Protein AF-A0A368QNU1-F1 (afdb_monomer_lite)

Sequence (86 aa):
MTVWASLGSHTANSSVQVLWIVPHPTTVPARHYNGFLLLISWMLWKHRNDTVFSRAPPSHARFWASCWDEVRRAIAEALCTVFCSM

Structure (mmCIF, N/CA/C/O backbone):
data_AF-A0A368QNU1-F1
#
_entry.id   AF-A0A368QNU1-F1
#
loop_
_atom_site.group_PDB
_atom_site.id
_atom_site.type_symbol
_atom_site.label_atom_id
_atom_site.label_alt_id
_atom_site.label_comp_id
_atom_site.label_asym_id
_atom_site.label_entity_id
_atom_site.label_seq_id
_atom_site.pdbx_PDB_ins_code
_atom_site.Cartn_x
_atom_site.Cartn_y
_atom_site.Cartn_z
_atom_site.occupancy
_atom_site.B_iso_or_equiv
_atom_site.auth_seq_id
_atom_site.auth_comp_id
_atom_site.auth_asym_id
_atom_site.auth_atom_id
_atom_site.pdbx_PDB_model_num
ATOM 1 N N . MET A 1 1 ? 6.696 -1.421 14.977 1.00 61.25 1 MET A N 1
ATOM 2 C CA . MET A 1 1 ? 7.443 -1.047 13.751 1.00 61.25 1 MET A CA 1
ATOM 3 C C . MET A 1 1 ? 6.457 -0.387 12.801 1.00 61.25 1 MET A C 1
ATOM 5 O O . MET A 1 1 ? 5.340 -0.867 12.766 1.00 61.25 1 MET A O 1
ATOM 9 N N . THR A 1 2 ? 6.783 0.707 12.110 1.00 82.31 2 THR A N 1
ATOM 10 C CA . THR A 1 2 ? 5.853 1.359 11.160 1.00 82.31 2 THR A CA 1
ATOM 11 C C . THR A 1 2 ? 5.910 0.681 9.788 1.00 82.31 2 THR A C 1
ATOM 13 O O . THR A 1 2 ? 6.885 -0.006 9.485 1.00 82.31 2 THR A O 1
ATOM 16 N N . VAL A 1 3 ? 4.889 0.873 8.943 1.00 85.56 3 VAL A N 1
ATOM 17 C CA . VAL A 1 3 ? 4.899 0.376 7.549 1.00 85.56 3 VAL A CA 1
ATOM 18 C C . VAL A 1 3 ? 6.122 0.899 6.787 1.00 85.56 3 VAL A C 1
ATOM 20 O O . VAL A 1 3 ? 6.798 0.142 6.097 1.00 85.56 3 VAL A O 1
ATOM 23 N N . TRP A 1 4 ? 6.470 2.169 6.985 1.00 81.75 4 TRP A N 1
ATOM 24 C CA . TRP A 1 4 ? 7.650 2.779 6.376 1.00 81.75 4 TRP A CA 1
ATOM 25 C C . TRP A 1 4 ? 8.965 2.154 6.848 1.00 81.75 4 TRP A C 1
ATOM 27 O O . TRP A 1 4 ? 9.832 1.870 6.026 1.00 81.75 4 TRP A O 1
ATOM 37 N N . ALA A 1 5 ? 9.087 1.845 8.142 1.00 82.88 5 ALA A N 1
ATOM 38 C CA . ALA A 1 5 ? 10.266 1.159 8.660 1.00 82.88 5 ALA A CA 1
ATOM 39 C C . ALA A 1 5 ? 10.425 -0.243 8.047 1.00 82.88 5 ALA A C 1
ATOM 41 O O . ALA A 1 5 ? 11.540 -0.640 7.725 1.00 82.88 5 ALA A O 1
ATOM 42 N N . SER A 1 6 ? 9.330 -0.985 7.825 1.00 83.56 6 SER A N 1
ATOM 43 C CA . SER A 1 6 ? 9.400 -2.288 7.135 1.00 83.56 6 SER A CA 1
ATOM 44 C C . SER A 1 6 ? 9.776 -2.193 5.653 1.00 83.56 6 SER A C 1
ATOM 46 O O . SER A 1 6 ? 10.198 -3.187 5.076 1.00 83.56 6 SER A O 1
ATOM 48 N N . LEU A 1 7 ? 9.667 -1.008 5.048 1.00 81.00 7 LEU A N 1
ATOM 49 C CA . LEU A 1 7 ? 10.142 -0.728 3.690 1.00 81.00 7 LEU A CA 1
ATOM 50 C C . LEU A 1 7 ? 11.605 -0.255 3.655 1.00 81.00 7 LEU A C 1
ATOM 52 O O . LEU A 1 7 ? 12.124 0.056 2.587 1.00 81.00 7 LEU A O 1
ATOM 56 N N . GLY A 1 8 ? 12.271 -0.189 4.813 1.00 80.31 8 GLY A N 1
ATOM 57 C CA . GLY A 1 8 ? 13.631 0.335 4.939 1.00 80.31 8 GLY A CA 1
ATOM 58 C C . GLY A 1 8 ? 13.709 1.865 4.944 1.00 80.31 8 GLY A C 1
ATOM 59 O O . GLY A 1 8 ? 14.806 2.420 4.911 1.00 80.31 8 GLY A O 1
ATOM 60 N N . SER A 1 9 ? 12.572 2.565 5.000 1.00 77.44 9 SER A N 1
ATOM 61 C CA . SER A 1 9 ? 12.531 4.027 5.039 1.00 77.44 9 SER A CA 1
ATOM 62 C C . SER A 1 9 ? 12.660 4.543 6.473 1.00 77.44 9 SER A C 1
ATOM 64 O O . SER A 1 9 ? 11.901 4.161 7.367 1.00 77.44 9 SER A O 1
ATOM 66 N N . HIS A 1 10 ? 13.586 5.478 6.683 1.00 74.81 10 HIS A N 1
ATOM 67 C CA . HIS A 1 10 ? 13.709 6.217 7.937 1.00 74.81 10 HIS A CA 1
ATOM 68 C C . HIS A 1 10 ? 12.797 7.443 7.893 1.00 74.81 10 HIS A C 1
ATOM 70 O O . HIS A 1 10 ? 13.112 8.426 7.233 1.00 74.81 10 HIS A O 1
ATOM 76 N N . THR A 1 11 ? 11.664 7.391 8.597 1.00 73.88 11 THR A N 1
ATOM 77 C CA . THR A 1 11 ? 10.682 8.494 8.618 1.00 73.88 11 THR A CA 1
ATOM 78 C C . THR A 1 11 ? 10.818 9.421 9.825 1.00 73.88 11 THR A C 1
ATOM 80 O O . THR A 1 11 ? 9.890 10.167 10.141 1.00 73.88 11 THR A O 1
ATOM 83 N N . ALA A 1 12 ? 11.936 9.351 10.554 1.00 69.56 12 ALA A N 1
ATOM 84 C CA . ALA A 1 12 ? 12.191 10.263 11.664 1.00 69.56 12 ALA A CA 1
ATOM 85 C C . ALA A 1 12 ? 12.244 11.702 11.121 1.00 69.56 12 ALA A C 1
ATOM 87 O O . ALA A 1 12 ? 12.982 11.980 10.179 1.00 69.56 12 ALA A O 1
ATOM 88 N N . ASN A 1 13 ? 11.429 12.597 11.684 1.00 67.62 13 ASN A N 1
ATOM 89 C CA . ASN A 1 13 ? 11.297 14.002 11.268 1.00 67.62 13 ASN A CA 1
ATOM 90 C C . ASN A 1 13 ? 10.826 14.222 9.815 1.00 67.62 13 ASN A C 1
ATOM 92 O O . ASN A 1 13 ? 10.992 15.310 9.268 1.00 67.62 13 ASN A O 1
ATOM 96 N N . SER A 1 14 ? 10.223 13.216 9.176 1.00 72.06 14 SER A N 1
ATOM 97 C CA . SER A 1 14 ? 9.651 13.373 7.836 1.00 72.06 14 SER A CA 1
ATOM 98 C C . SER A 1 14 ? 8.256 14.002 7.900 1.00 72.06 14 SER A C 1
ATOM 100 O O . SER A 1 14 ? 7.406 13.571 8.677 1.00 72.06 14 SER A O 1
ATOM 102 N N . SER A 1 15 ? 8.006 14.999 7.051 1.00 78.00 15 SER A N 1
ATOM 103 C CA . SER A 1 15 ? 6.674 15.579 6.835 1.00 78.00 15 SER A CA 1
ATOM 104 C C . SER A 1 15 ? 6.056 15.025 5.551 1.00 78.00 15 SER A C 1
ATOM 106 O O . SER A 1 15 ? 6.759 14.710 4.592 1.00 78.00 15 SER A O 1
ATOM 108 N N . VAL A 1 16 ? 4.724 14.959 5.494 1.00 79.56 16 VAL A N 1
ATOM 109 C CA . VAL A 1 16 ? 3.991 14.609 4.263 1.00 79.56 16 VAL A CA 1
ATOM 110 C C . VAL A 1 16 ? 4.311 15.600 3.134 1.00 79.56 16 VAL A C 1
ATOM 112 O O . VAL A 1 16 ? 4.354 15.214 1.970 1.00 79.56 16 VAL A O 1
ATOM 115 N N . GLN A 1 17 ? 4.627 16.855 3.475 1.00 80.94 17 GLN A N 1
ATOM 116 C CA . GLN A 1 17 ? 5.057 17.894 2.527 1.00 80.94 17 GLN A CA 1
ATOM 117 C C . GLN A 1 17 ? 6.406 17.614 1.862 1.00 80.94 17 GLN A C 1
ATOM 119 O O . GLN A 1 17 ? 6.802 18.346 0.970 1.00 80.94 17 GLN A O 1
ATOM 124 N N . VAL A 1 18 ? 7.150 16.615 2.327 1.00 79.25 18 VAL A N 1
ATOM 125 C CA . VAL A 1 18 ? 8.464 16.255 1.787 1.00 79.25 18 VAL A CA 1
ATOM 126 C C . VAL A 1 18 ? 8.524 14.763 1.464 1.00 79.25 18 VAL A C 1
ATOM 128 O O . VAL A 1 18 ? 9.591 14.164 1.381 1.00 79.25 18 VAL A O 1
ATOM 131 N N . LEU A 1 19 ? 7.367 14.129 1.263 1.00 78.38 19 LEU A N 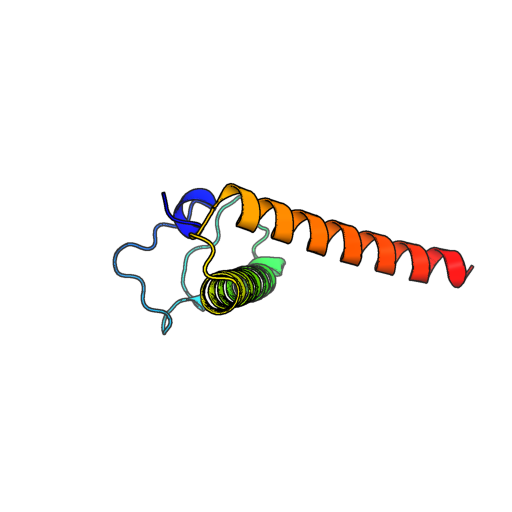1
ATOM 132 C CA . LEU A 1 19 ? 7.292 12.689 1.033 1.00 78.38 19 LEU A CA 1
ATOM 133 C C . LEU A 1 19 ? 8.039 12.266 -0.248 1.00 78.38 19 LEU A C 1
ATOM 135 O O . LEU A 1 19 ? 8.663 11.211 -0.280 1.00 78.38 19 LEU A O 1
ATOM 139 N N . TRP A 1 20 ? 8.031 13.107 -1.285 1.00 78.50 20 TRP A N 1
ATOM 140 C CA . TRP A 1 20 ? 8.706 12.842 -2.564 1.00 78.50 20 TRP A CA 1
ATOM 141 C C . TRP A 1 20 ? 10.236 12.940 -2.506 1.00 78.50 20 TRP A C 1
ATOM 143 O O . TRP A 1 20 ? 10.895 12.490 -3.438 1.00 78.50 20 TRP A O 1
ATOM 153 N N . ILE A 1 21 ? 10.808 13.514 -1.440 1.00 76.31 21 ILE A N 1
ATOM 154 C CA . ILE A 1 21 ? 12.266 13.535 -1.233 1.00 76.31 21 ILE A CA 1
ATOM 155 C C . ILE A 1 21 ? 12.746 12.409 -0.312 1.00 76.31 21 ILE A C 1
ATOM 157 O O . ILE A 1 21 ? 13.940 12.332 -0.027 1.00 76.31 21 ILE A O 1
ATOM 161 N N . VAL A 1 22 ? 11.847 11.535 0.163 1.00 75.25 22 VAL A N 1
ATOM 162 C CA . VAL A 1 22 ? 12.241 10.357 0.945 1.00 75.25 22 VAL A CA 1
ATOM 163 C C . VAL A 1 22 ? 13.135 9.480 0.066 1.00 75.25 22 VAL A C 1
ATOM 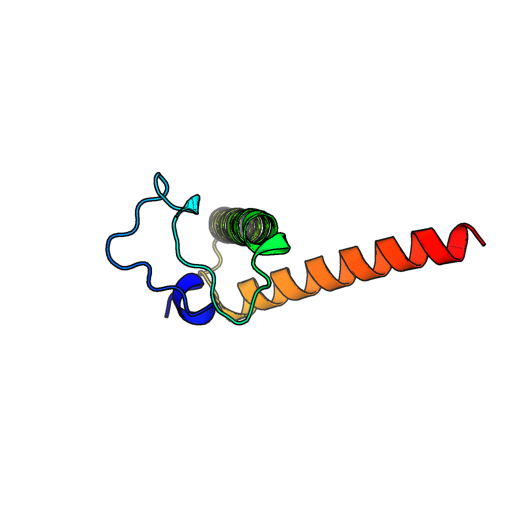165 O O . VAL A 1 22 ? 12.669 9.043 -0.992 1.00 75.25 22 VAL A O 1
ATOM 168 N N . PRO A 1 23 ? 14.386 9.196 0.480 1.00 75.44 23 PRO A N 1
ATOM 169 C CA . PRO A 1 23 ? 15.306 8.390 -0.309 1.00 75.44 23 PRO A CA 1
ATOM 170 C C . PRO A 1 23 ? 14.684 7.044 -0.665 1.00 75.44 23 PRO A C 1
ATOM 172 O O . PRO A 1 23 ? 14.13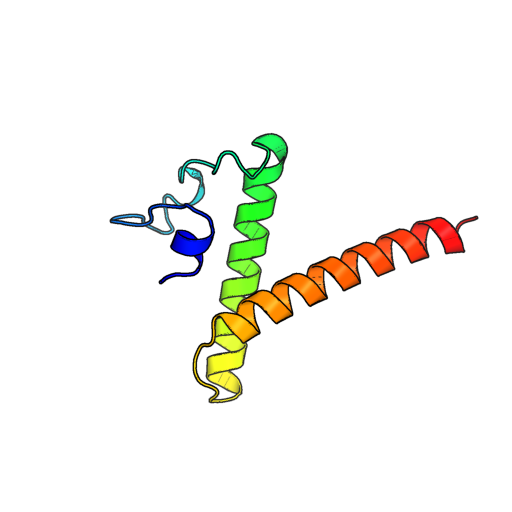0 6.359 0.201 1.00 75.44 23 PRO A O 1
ATOM 175 N N . HIS A 1 24 ? 14.775 6.667 -1.938 1.00 79.25 24 HIS A N 1
ATOM 176 C CA . HIS A 1 24 ? 14.271 5.372 -2.360 1.00 79.25 24 HIS A CA 1
ATOM 177 C C . HIS A 1 24 ? 15.139 4.257 -1.757 1.00 79.25 24 HIS A C 1
ATOM 179 O O . HIS A 1 24 ? 16.370 4.359 -1.757 1.00 79.25 24 HIS A O 1
ATOM 185 N N . PRO A 1 25 ? 14.534 3.175 -1.248 1.00 77.62 25 PRO A N 1
ATOM 186 C CA . PRO A 1 25 ? 15.295 2.005 -0.852 1.00 77.62 25 PRO A CA 1
ATOM 187 C C . PRO A 1 25 ? 15.911 1.351 -2.098 1.00 77.62 25 PRO A C 1
ATOM 189 O O . PRO A 1 25 ? 15.358 1.417 -3.199 1.00 77.62 25 PRO A O 1
ATOM 192 N N . THR A 1 26 ? 17.056 0.686 -1.936 1.00 78.44 26 THR A N 1
ATOM 193 C CA . THR A 1 26 ? 17.748 -0.025 -3.031 1.00 78.44 26 THR A CA 1
ATOM 194 C C . THR A 1 26 ? 16.931 -1.186 -3.605 1.00 78.44 26 THR A C 1
ATOM 196 O O . THR A 1 26 ? 17.205 -1.649 -4.708 1.00 78.44 26 THR A O 1
ATOM 199 N N . THR A 1 27 ? 15.905 -1.634 -2.882 1.00 78.81 27 THR A N 1
ATOM 200 C CA . THR A 1 27 ? 14.982 -2.703 -3.278 1.00 78.81 27 THR A CA 1
ATOM 201 C C . THR A 1 27 ? 13.933 -2.267 -4.303 1.00 78.81 27 THR A C 1
ATOM 203 O O . THR A 1 27 ? 13.300 -3.128 -4.911 1.00 78.81 27 THR A O 1
ATOM 206 N N . VAL A 1 28 ? 13.737 -0.960 -4.518 1.00 76.69 28 VAL A N 1
ATOM 207 C CA . VAL A 1 28 ? 12.764 -0.425 -5.482 1.00 76.69 28 VAL A CA 1
ATOM 208 C C . VAL A 1 28 ? 13.507 0.347 -6.575 1.00 76.69 28 VAL A C 1
ATOM 210 O O . VAL A 1 28 ? 14.221 1.303 -6.262 1.00 76.69 28 VAL A O 1
ATOM 213 N N . PRO A 1 29 ? 13.340 -0.005 -7.865 1.00 85.25 29 PRO A N 1
ATOM 214 C CA . PRO A 1 29 ? 13.970 0.740 -8.949 1.00 85.25 29 PRO A CA 1
ATOM 215 C C . PRO A 1 29 ? 13.535 2.210 -8.948 1.00 85.25 29 PRO A C 1
ATOM 217 O O . PRO A 1 29 ? 12.338 2.503 -8.917 1.00 85.25 29 PRO A O 1
ATOM 220 N N . ALA A 1 30 ? 14.494 3.135 -9.066 1.00 84.38 30 ALA A N 1
ATOM 221 C CA . ALA A 1 30 ? 14.243 4.580 -9.009 1.00 84.38 30 ALA A CA 1
ATOM 222 C C . ALA A 1 30 ? 13.152 5.041 -9.995 1.00 84.38 30 ALA A C 1
ATOM 224 O O . ALA A 1 30 ? 12.284 5.836 -9.639 1.00 84.38 30 ALA A O 1
ATOM 225 N N . ARG A 1 31 ? 13.123 4.457 -11.205 1.00 88.81 31 ARG A N 1
ATOM 226 C CA . ARG A 1 31 ? 12.097 4.715 -12.236 1.00 88.81 31 ARG A CA 1
ATOM 227 C C . ARG A 1 31 ? 10.662 4.496 -11.740 1.00 88.81 31 ARG A C 1
ATOM 229 O O . ARG A 1 31 ? 9.743 5.147 -12.226 1.00 88.81 31 ARG A O 1
ATOM 236 N N . HIS A 1 32 ? 10.464 3.569 -10.810 1.00 86.94 32 HIS A N 1
ATOM 237 C CA . HIS A 1 32 ? 9.147 3.157 -10.325 1.00 86.94 32 HIS A CA 1
ATOM 238 C C . HIS A 1 32 ? 8.824 3.701 -8.933 1.00 86.94 32 HIS A C 1
ATOM 240 O O . HIS A 1 32 ? 7.705 3.522 -8.454 1.00 86.94 32 HIS A O 1
ATOM 246 N N . TYR A 1 33 ? 9.769 4.394 -8.294 1.00 86.19 33 TYR A N 1
ATOM 247 C CA . TYR A 1 33 ? 9.651 4.771 -6.892 1.00 86.19 33 TYR A CA 1
ATOM 248 C C . TYR A 1 33 ? 8.495 5.736 -6.613 1.00 86.19 33 TYR A C 1
ATOM 250 O O . TYR A 1 33 ? 7.732 5.505 -5.682 1.00 86.19 33 TYR A O 1
ATOM 258 N N . ASN A 1 34 ? 8.283 6.758 -7.448 1.00 87.19 34 ASN A N 1
ATOM 259 C CA . ASN A 1 34 ? 7.154 7.680 -7.265 1.00 87.19 34 ASN A CA 1
ATOM 260 C C . ASN A 1 34 ? 5.800 6.963 -7.374 1.00 87.19 34 ASN A C 1
ATOM 262 O O . ASN A 1 34 ? 4.894 7.219 -6.584 1.00 87.19 34 ASN A O 1
ATOM 266 N N . GLY A 1 35 ? 5.671 6.025 -8.318 1.00 89.19 35 GLY A N 1
ATOM 267 C CA . GLY A 1 35 ? 4.473 5.192 -8.440 1.00 89.19 35 GLY A CA 1
ATOM 268 C C . GLY A 1 35 ? 4.280 4.304 -7.212 1.00 89.19 35 GLY A C 1
ATOM 269 O O . GLY A 1 35 ? 3.195 4.265 -6.639 1.00 89.19 35 GLY A O 1
ATOM 270 N N . PHE A 1 36 ? 5.352 3.658 -6.752 1.00 88.62 36 PHE A N 1
ATOM 271 C CA . PHE A 1 36 ? 5.349 2.876 -5.519 1.00 88.62 36 PHE A CA 1
ATOM 272 C C . PHE A 1 36 ? 4.923 3.714 -4.302 1.00 88.62 36 PHE A C 1
ATOM 274 O O . PHE A 1 36 ? 4.069 3.280 -3.531 1.00 88.62 36 PHE A O 1
ATOM 281 N N . LEU A 1 37 ? 5.457 4.929 -4.161 1.00 88.38 37 LEU A N 1
ATOM 282 C CA . LEU A 1 37 ? 5.152 5.854 -3.071 1.00 88.38 37 LEU A CA 1
ATOM 283 C C . LEU A 1 37 ? 3.668 6.251 -3.053 1.00 88.38 37 LEU A C 1
ATOM 285 O O . LEU A 1 37 ? 3.045 6.293 -1.989 1.00 88.38 37 LEU A O 1
ATOM 289 N N . LEU A 1 38 ? 3.080 6.500 -4.225 1.00 89.88 38 LEU A N 1
ATOM 290 C CA . LEU A 1 38 ? 1.650 6.778 -4.359 1.00 8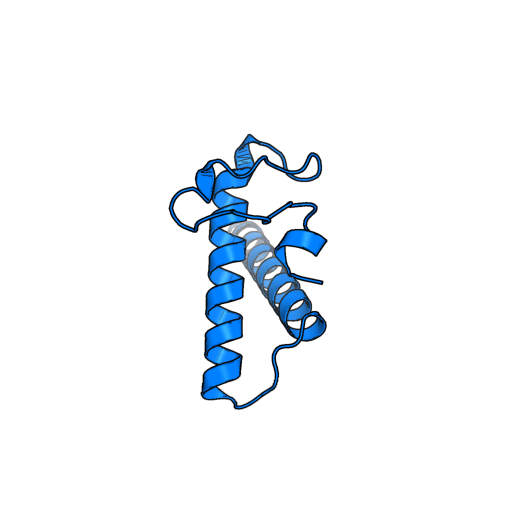9.88 38 LEU A CA 1
ATOM 291 C C . LEU A 1 38 ? 0.801 5.555 -3.989 1.00 89.88 38 LEU A C 1
ATOM 293 O O . LEU A 1 38 ? -0.140 5.679 -3.207 1.00 89.88 38 LEU A O 1
ATOM 297 N N . LEU A 1 39 ? 1.158 4.370 -4.491 1.00 91.50 39 LEU A N 1
ATOM 298 C CA . LEU A 1 39 ? 0.428 3.127 -4.228 1.00 91.50 39 LEU A CA 1
ATOM 299 C C . LEU A 1 39 ? 0.463 2.734 -2.748 1.00 91.50 39 LEU A C 1
ATOM 301 O O . LEU A 1 39 ? -0.573 2.391 -2.180 1.00 91.50 39 LEU A O 1
ATOM 305 N N . ILE A 1 40 ? 1.620 2.822 -2.089 1.00 90.56 40 ILE A N 1
ATOM 306 C CA . ILE A 1 40 ? 1.708 2.502 -0.661 1.00 90.56 40 ILE A CA 1
ATOM 307 C C . ILE A 1 40 ? 0.934 3.518 0.189 1.00 90.56 40 ILE A C 1
ATOM 309 O O . ILE A 1 40 ? 0.246 3.131 1.135 1.00 90.56 40 ILE A O 1
ATOM 313 N N . SER A 1 41 ? 0.966 4.802 -0.182 1.00 91.12 41 SER A N 1
ATOM 314 C CA . SER A 1 41 ? 0.188 5.856 0.482 1.00 91.12 41 SER A CA 1
ATOM 315 C C . SER A 1 41 ? -1.317 5.625 0.326 1.00 91.12 41 SER A C 1
ATOM 317 O O . SER A 1 41 ? -2.072 5.762 1.290 1.00 91.12 41 SER A O 1
ATOM 319 N N . TRP A 1 42 ? -1.749 5.197 -0.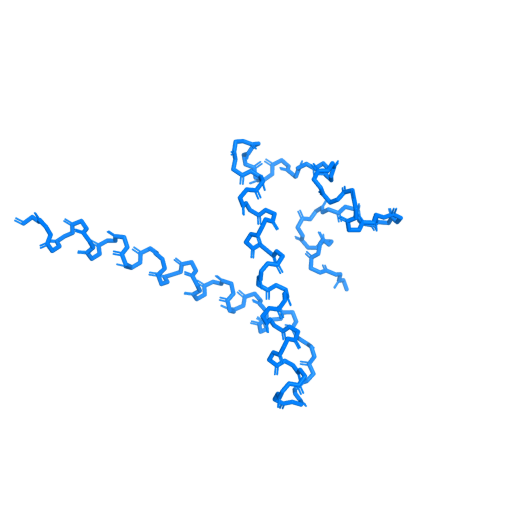862 1.00 93.62 42 TRP A N 1
ATOM 320 C CA . TRP A 1 42 ? -3.125 4.794 -1.136 1.00 93.62 42 TRP A CA 1
ATOM 321 C C . TRP A 1 42 ? -3.563 3.600 -0.280 1.00 93.62 42 TRP A C 1
ATOM 323 O O . TRP A 1 42 ? -4.616 3.645 0.359 1.00 93.62 42 TRP A O 1
ATOM 333 N N . MET A 1 43 ? -2.737 2.554 -0.193 1.00 95.12 43 MET A N 1
ATOM 334 C CA . MET A 1 43 ? -3.035 1.385 0.638 1.00 95.12 43 MET A CA 1
ATOM 335 C C . MET A 1 43 ? -3.116 1.735 2.125 1.00 95.12 43 MET A C 1
ATOM 337 O O . MET A 1 43 ? -3.992 1.232 2.831 1.00 95.12 43 MET A O 1
ATOM 341 N N . LEU A 1 44 ? -2.239 2.620 2.608 1.00 93.06 44 LEU A N 1
ATOM 342 C CA . LEU A 1 44 ? -2.270 3.115 3.987 1.00 93.06 44 LEU A CA 1
ATOM 343 C C . LEU A 1 44 ? -3.565 3.875 4.280 1.00 93.06 44 LEU A C 1
ATOM 345 O O . LEU A 1 44 ? -4.195 3.648 5.316 1.00 93.06 44 LEU A O 1
ATOM 349 N N . TRP A 1 45 ? -3.977 4.751 3.361 1.00 93.50 45 TRP A N 1
ATOM 350 C CA . TRP A 1 45 ? -5.242 5.467 3.468 1.00 93.50 45 TRP A CA 1
ATOM 351 C C . TRP A 1 45 ? -6.427 4.495 3.513 1.00 93.50 45 TRP A C 1
ATOM 353 O O . TRP A 1 45 ? -7.249 4.591 4.425 1.00 93.50 45 TRP A O 1
ATOM 363 N N . LYS A 1 46 ? -6.482 3.514 2.605 1.00 93.81 46 LYS A N 1
ATOM 364 C CA . LYS A 1 46 ? -7.548 2.501 2.560 1.00 93.81 46 LYS A CA 1
ATOM 365 C C . LYS A 1 46 ? -7.633 1.712 3.872 1.00 93.81 46 LYS A C 1
ATOM 367 O O . LYS A 1 46 ? -8.680 1.694 4.509 1.00 93.81 46 LYS A O 1
ATOM 372 N N . HIS A 1 47 ? -6.508 1.176 4.354 1.00 94.06 47 HIS A N 1
ATOM 373 C CA . HIS A 1 47 ? -6.465 0.408 5.604 1.00 94.06 47 HIS A CA 1
ATOM 374 C C . HIS A 1 47 ? -6.894 1.226 6.829 1.00 94.06 47 HIS A C 1
ATOM 376 O O . HIS A 1 47 ? -7.581 0.713 7.718 1.00 94.06 47 HIS A O 1
ATOM 382 N N . ARG A 1 48 ? -6.507 2.507 6.893 1.00 92.19 48 ARG A N 1
ATOM 383 C CA . ARG A 1 48 ? -6.948 3.410 7.962 1.00 92.19 48 ARG A CA 1
ATOM 384 C C . ARG A 1 48 ? -8.461 3.620 7.919 1.00 92.19 48 ARG A C 1
ATOM 386 O O . ARG A 1 48 ? -9.087 3.582 8.975 1.00 92.19 48 ARG A O 1
ATOM 393 N N . ASN A 1 49 ? -9.041 3.821 6.736 1.00 94.00 49 ASN A N 1
ATOM 394 C CA . ASN A 1 49 ? -10.491 3.955 6.589 1.00 94.00 49 ASN A CA 1
ATOM 395 C C . ASN A 1 49 ? -11.202 2.670 7.025 1.00 94.00 49 ASN A C 1
ATOM 397 O O . ASN A 1 49 ? -12.083 2.735 7.877 1.00 94.00 49 ASN A O 1
ATOM 401 N N . ASP A 1 50 ? -10.753 1.504 6.561 1.00 91.69 50 ASP A N 1
ATOM 402 C CA . ASP A 1 50 ? -11.343 0.217 6.951 1.00 91.69 50 ASP A CA 1
ATOM 403 C C . ASP A 1 50 ? -11.299 -0.008 8.466 1.00 91.69 50 ASP A C 1
ATOM 405 O O . ASP A 1 50 ? -12.258 -0.502 9.053 1.00 91.69 50 ASP A O 1
ATOM 409 N N . THR A 1 51 ? -10.199 0.374 9.115 1.00 91.44 51 THR A N 1
ATOM 410 C CA . THR A 1 51 ? -10.022 0.305 10.575 1.00 91.44 51 THR A CA 1
ATOM 411 C C . THR A 1 51 ? -11.036 1.196 11.300 1.00 91.44 51 THR A C 1
ATOM 413 O O . THR A 1 51 ? -11.678 0.750 12.250 1.00 91.44 51 THR A O 1
ATOM 416 N N . VAL A 1 52 ? -11.224 2.434 10.828 1.00 90.69 52 VAL A N 1
ATOM 417 C CA . VAL A 1 52 ? -12.186 3.393 11.398 1.00 90.69 52 VAL A CA 1
ATOM 418 C C . VAL A 1 52 ? -13.625 2.908 11.216 1.00 90.69 52 VAL A C 1
ATOM 420 O O . VAL A 1 52 ? -14.389 2.894 12.180 1.00 90.69 52 VAL A O 1
ATOM 423 N N . PHE A 1 53 ? -13.992 2.469 10.011 1.00 90.62 53 PHE A N 1
ATOM 424 C CA . PHE A 1 53 ? -15.365 2.065 9.699 1.00 90.62 53 PHE A CA 1
ATOM 425 C C . PHE A 1 53 ? -15.728 0.685 10.259 1.00 90.62 53 PHE A C 1
ATOM 427 O O . PHE A 1 53 ? -16.848 0.494 10.725 1.00 90.62 53 PHE A O 1
ATOM 434 N N . SER A 1 54 ? -14.784 -0.260 10.289 1.00 88.25 54 SER A N 1
ATOM 435 C CA . SER A 1 54 ? -15.022 -1.627 10.784 1.00 88.25 54 SER A CA 1
ATOM 436 C C . SER A 1 54 ? -14.782 -1.782 12.288 1.00 88.25 54 SER A C 1
ATOM 438 O O . SER A 1 54 ? -14.937 -2.882 12.814 1.00 88.25 54 SER A O 1
ATOM 440 N N . ARG A 1 55 ? -14.344 -0.718 12.985 1.00 83.69 55 ARG A N 1
ATOM 441 C CA . ARG A 1 55 ? -13.909 -0.740 14.399 1.00 83.69 55 ARG A CA 1
ATOM 442 C C . ARG A 1 55 ? -12.872 -1.832 14.716 1.00 83.69 55 ARG A C 1
ATOM 444 O O . ARG A 1 55 ? -12.747 -2.268 15.858 1.00 83.69 55 ARG A O 1
ATOM 451 N N . ALA A 1 56 ? -12.131 -2.285 13.710 1.00 87.75 56 ALA A N 1
ATOM 452 C CA . ALA A 1 56 ? -11.080 -3.278 13.874 1.00 87.75 56 ALA A CA 1
ATOM 453 C C . ALA A 1 56 ? -9.781 -2.578 14.296 1.00 87.75 56 ALA A C 1
ATOM 455 O O . ALA A 1 56 ? -9.535 -1.465 13.839 1.00 87.75 56 ALA A O 1
ATOM 456 N N . PRO A 1 57 ? -8.912 -3.200 15.108 1.00 90.25 57 PRO A N 1
ATOM 457 C CA . PRO A 1 57 ? -7.618 -2.611 15.421 1.00 90.25 57 PRO A CA 1
ATOM 458 C C . PRO A 1 57 ? -6.707 -2.571 14.176 1.00 90.25 57 PRO A C 1
ATOM 460 O O . PRO A 1 57 ? -6.799 -3.460 13.313 1.00 90.25 57 PRO A O 1
ATOM 463 N N . PRO A 1 58 ? -5.795 -1.581 14.084 1.00 91.06 58 PRO A N 1
ATOM 464 C CA . PRO A 1 58 ? -4.751 -1.567 13.066 1.00 91.06 58 PRO A CA 1
ATOM 465 C C . PRO A 1 58 ? -3.935 -2.862 13.111 1.00 91.06 58 PRO A C 1
ATOM 467 O O . PRO A 1 58 ? -3.566 -3.335 14.186 1.00 91.06 58 PRO A O 1
ATOM 470 N N . SER A 1 59 ? -3.635 -3.442 11.949 1.00 92.94 59 SER A N 1
ATOM 471 C CA . SER A 1 59 ? -2.878 -4.694 11.875 1.00 92.94 59 SER A CA 1
ATOM 472 C C . SER A 1 59 ? -1.969 -4.716 10.658 1.00 92.94 59 SER A C 1
ATOM 474 O O . SER A 1 59 ? -2.426 -4.675 9.517 1.00 92.94 59 SER A O 1
ATOM 476 N N . HIS A 1 60 ? -0.669 -4.854 10.916 1.00 91.69 60 HIS A N 1
ATOM 477 C CA . HIS A 1 60 ? 0.356 -4.965 9.879 1.00 91.69 60 HIS A CA 1
ATOM 478 C C . HIS A 1 60 ? 0.155 -6.194 8.993 1.00 91.69 60 HIS A C 1
ATOM 480 O O . HIS A 1 60 ? 0.320 -6.109 7.780 1.00 91.69 60 HIS A O 1
ATOM 486 N N . ALA A 1 61 ? -0.233 -7.326 9.586 1.00 93.06 61 ALA A N 1
ATOM 487 C CA . ALA A 1 61 ? -0.490 -8.553 8.839 1.00 93.06 61 ALA A CA 1
ATOM 488 C C . ALA A 1 61 ? -1.652 -8.367 7.853 1.00 93.06 61 ALA A C 1
ATOM 490 O O . ALA A 1 61 ? -1.521 -8.701 6.678 1.00 93.06 61 ALA A O 1
ATOM 491 N N . ARG A 1 62 ? -2.759 -7.760 8.308 1.00 93.50 62 ARG A N 1
ATOM 492 C CA . ARG A 1 62 ? -3.909 -7.450 7.444 1.00 93.50 62 ARG A CA 1
ATOM 493 C C . ARG A 1 62 ? -3.543 -6.453 6.352 1.00 93.50 62 ARG A C 1
ATOM 495 O O . ARG A 1 62 ? -3.912 -6.661 5.206 1.00 93.50 62 ARG A O 1
ATOM 502 N N . PHE A 1 63 ? -2.801 -5.403 6.700 1.00 94.88 63 PHE A N 1
ATOM 503 C CA . PHE A 1 63 ? -2.328 -4.416 5.735 1.00 94.88 63 PHE A CA 1
ATOM 504 C C . PHE A 1 63 ? -1.524 -5.068 4.601 1.00 94.88 63 PHE A C 1
ATOM 506 O O . PHE A 1 63 ? -1.849 -4.880 3.430 1.00 94.88 63 PHE A O 1
ATOM 513 N N . TRP A 1 64 ? -0.516 -5.881 4.935 1.00 94.31 64 TRP A N 1
ATOM 514 C CA . TRP A 1 64 ? 0.306 -6.539 3.921 1.00 94.31 64 TRP A CA 1
ATOM 515 C C . TRP A 1 64 ? -0.462 -7.586 3.118 1.00 94.31 64 TRP A C 1
ATOM 517 O O . TRP A 1 64 ? -0.249 -7.676 1.912 1.00 94.31 64 TRP A O 1
ATOM 527 N N . ALA A 1 65 ? -1.384 -8.325 3.742 1.00 94.75 65 ALA A N 1
ATOM 528 C CA . ALA A 1 65 ? -2.278 -9.230 3.023 1.00 94.75 65 ALA A CA 1
ATOM 529 C C . ALA A 1 65 ? -3.110 -8.478 1.970 1.00 94.75 65 ALA A C 1
ATOM 531 O O . ALA A 1 65 ? -3.123 -8.876 0.808 1.00 94.75 65 ALA A O 1
ATOM 532 N N . SER A 1 66 ? -3.700 -7.333 2.334 1.00 94.06 66 SER A N 1
ATOM 533 C CA . SER A 1 66 ? -4.434 -6.482 1.390 1.00 94.06 66 SER A CA 1
ATOM 534 C C . SER A 1 66 ? -3.554 -5.984 0.241 1.00 94.06 66 SER A C 1
ATOM 536 O O . SER A 1 66 ? -4.000 -5.994 -0.901 1.00 94.06 66 SER A O 1
ATOM 538 N N . CYS A 1 67 ? -2.306 -5.583 0.505 1.00 93.88 67 CYS A N 1
ATOM 539 C CA . CYS A 1 67 ? -1.363 -5.196 -0.552 1.00 93.88 67 CYS 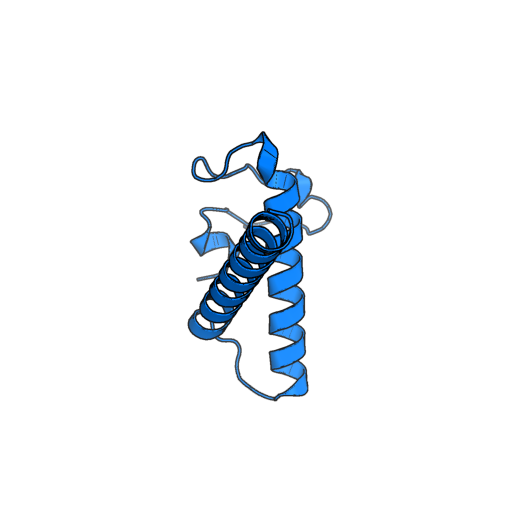A CA 1
ATOM 540 C C . CYS A 1 67 ? -1.101 -6.341 -1.538 1.00 93.88 67 CYS A C 1
ATOM 542 O O . CYS A 1 67 ? -1.128 -6.124 -2.749 1.00 93.88 67 CYS A O 1
ATOM 544 N N . TRP A 1 68 ? -0.878 -7.557 -1.036 1.00 93.69 68 TRP A N 1
ATOM 545 C CA . TRP A 1 68 ? -0.669 -8.729 -1.887 1.00 93.69 68 TRP A CA 1
ATOM 546 C C . TRP A 1 68 ? -1.892 -9.061 -2.736 1.00 93.69 68 TRP A C 1
ATOM 548 O O . TRP A 1 68 ? -1.740 -9.402 -3.908 1.00 93.69 68 TRP A O 1
ATOM 558 N N . ASP A 1 69 ? -3.090 -8.933 -2.177 1.00 95.06 69 ASP A N 1
ATOM 559 C CA . ASP A 1 69 ? -4.321 -9.194 -2.916 1.00 95.06 69 ASP A CA 1
ATOM 560 C C . ASP A 1 69 ? -4.545 -8.185 -4.048 1.00 95.06 69 ASP A C 1
ATOM 562 O O . ASP A 1 69 ? -4.949 -8.588 -5.136 1.00 95.06 69 ASP A O 1
ATOM 566 N N . GLU A 1 70 ? -4.220 -6.902 -3.849 1.00 93.25 70 GLU A N 1
ATOM 567 C CA . GLU A 1 70 ? -4.274 -5.908 -4.935 1.00 93.25 70 GLU A CA 1
ATOM 568 C C . GLU A 1 70 ? -3.277 -6.221 -6.055 1.00 93.25 70 GLU A C 1
ATOM 570 O O . GLU A 1 70 ? -3.626 -6.150 -7.231 1.00 93.25 70 GLU A O 1
ATOM 575 N N . VAL A 1 71 ? -2.045 -6.614 -5.709 1.00 91.06 71 VAL A N 1
ATOM 576 C CA . VAL A 1 71 ? -1.034 -6.999 -6.708 1.00 91.06 71 VAL A CA 1
ATOM 577 C C . VAL A 1 71 ? -1.498 -8.218 -7.502 1.00 91.06 71 VAL A C 1
ATOM 579 O O . VAL A 1 71 ? -1.404 -8.227 -8.727 1.00 91.06 71 VAL A O 1
ATOM 582 N N . ARG A 1 72 ? -2.040 -9.238 -6.825 1.00 92.25 72 ARG A N 1
ATOM 583 C CA . ARG A 1 72 ? -2.584 -10.432 -7.488 1.00 92.25 72 ARG A CA 1
ATOM 584 C C . ARG A 1 72 ? -3.731 -10.085 -8.429 1.00 92.25 72 ARG A C 1
ATOM 586 O O . ARG A 1 72 ? -3.750 -10.601 -9.541 1.00 92.25 72 ARG A O 1
ATOM 593 N N . ARG A 1 73 ? -4.653 -9.211 -8.007 1.00 90.25 73 ARG A N 1
ATOM 594 C CA . ARG A 1 73 ? -5.751 -8.729 -8.858 1.00 90.25 73 ARG A CA 1
ATOM 595 C C . ARG A 1 73 ? -5.226 -8.017 -10.099 1.00 90.25 73 ARG A C 1
ATOM 597 O O . ARG A 1 73 ? -5.600 -8.399 -11.199 1.00 90.25 73 ARG A O 1
ATOM 604 N N . ALA A 1 74 ? -4.299 -7.075 -9.934 1.00 87.69 74 ALA A N 1
ATOM 605 C CA . ALA A 1 74 ? -3.715 -6.342 -11.055 1.00 87.69 74 ALA A CA 1
ATOM 606 C C . ALA A 1 74 ? -2.999 -7.269 -12.056 1.00 87.69 74 ALA A C 1
ATOM 608 O O . ALA A 1 74 ? -3.136 -7.105 -13.266 1.00 87.69 74 ALA A O 1
ATOM 609 N N . ILE A 1 75 ? -2.262 -8.273 -11.565 1.00 87.69 75 ILE A N 1
ATOM 610 C CA . ILE A 1 75 ? -1.621 -9.280 -12.424 1.00 87.69 75 ILE A CA 1
ATOM 611 C C . ILE A 1 75 ? -2.678 -10.116 -13.154 1.00 87.69 75 ILE A C 1
ATOM 613 O O . ILE A 1 75 ? -2.557 -10.319 -14.360 1.00 87.69 75 ILE A O 1
ATOM 617 N N . ALA A 1 76 ? -3.710 -10.590 -12.453 1.00 87.81 76 ALA A N 1
ATOM 618 C CA . ALA A 1 76 ? -4.777 -11.381 -13.058 1.00 87.81 76 ALA A CA 1
ATOM 619 C C . ALA A 1 76 ? -5.521 -10.595 -14.150 1.00 87.81 76 ALA A C 1
ATOM 621 O O . ALA A 1 76 ? -5.725 -11.120 -15.239 1.00 87.81 76 ALA A O 1
ATOM 622 N N . GLU A 1 77 ? -5.858 -9.327 -13.902 1.00 89.88 77 GLU A N 1
ATOM 623 C CA . GLU A 1 77 ? -6.492 -8.438 -14.885 1.00 89.88 77 GLU A CA 1
ATOM 624 C C . GLU A 1 77 ? -5.607 -8.215 -16.117 1.00 89.88 77 GLU A C 1
ATOM 626 O O . GLU A 1 77 ? -6.087 -8.297 -17.253 1.00 89.88 77 GLU A O 1
ATOM 631 N N . ALA A 1 78 ? -4.306 -7.992 -15.914 1.00 86.75 78 ALA A N 1
ATOM 632 C CA . ALA A 1 78 ? -3.354 -7.846 -17.009 1.00 86.75 78 ALA A CA 1
ATOM 633 C C . ALA A 1 78 ? -3.264 -9.124 -17.859 1.00 86.75 78 ALA A C 1
ATOM 635 O O . ALA A 1 78 ? -3.322 -9.050 -19.085 1.00 86.75 78 ALA A O 1
ATOM 636 N N . LEU A 1 79 ? -3.182 -10.299 -17.224 1.00 84.75 79 LEU A N 1
ATOM 637 C CA . LEU A 1 79 ? -3.150 -11.585 -17.925 1.00 84.75 79 LEU A CA 1
ATOM 638 C C . LEU A 1 79 ? -4.457 -11.846 -18.679 1.00 84.75 79 LEU A C 1
ATOM 640 O O . LEU A 1 79 ? -4.405 -12.206 -19.850 1.00 84.75 79 LEU A O 1
ATOM 644 N N . CYS A 1 80 ? -5.618 -11.614 -18.061 1.00 87.94 80 CYS A N 1
ATOM 645 C CA . CYS A 1 80 ? -6.913 -11.732 -18.735 1.00 87.94 80 CYS A CA 1
ATOM 646 C C . CYS A 1 80 ? -6.995 -10.818 -19.962 1.00 87.94 80 CYS A C 1
ATOM 648 O O . CYS A 1 80 ? -7.462 -11.247 -21.010 1.00 87.94 80 CYS A O 1
ATOM 650 N N . THR A 1 81 ? -6.500 -9.583 -19.863 1.00 87.25 81 THR A N 1
ATOM 651 C CA . THR A 1 81 ? -6.483 -8.648 -20.997 1.00 87.25 81 THR A CA 1
ATOM 652 C C . THR A 1 81 ? -5.633 -9.180 -22.151 1.00 87.25 81 THR A C 1
ATOM 654 O O . THR A 1 81 ? -6.047 -9.094 -23.303 1.00 87.25 81 THR A O 1
ATOM 657 N N . VAL A 1 82 ? -4.469 -9.766 -21.857 1.00 84.56 82 VAL A N 1
ATOM 658 C CA . VAL A 1 82 ? -3.573 -10.341 -22.874 1.00 84.56 82 VAL A CA 1
ATOM 659 C C . VAL A 1 82 ? -4.147 -11.623 -23.483 1.00 84.56 82 VAL A C 1
ATOM 661 O O . VAL A 1 82 ? -4.125 -11.772 -24.697 1.00 84.56 82 VAL A O 1
ATOM 664 N N . PHE A 1 83 ? -4.680 -12.539 -22.673 1.00 77.31 83 PHE A N 1
ATOM 665 C CA . PHE A 1 83 ? -5.153 -13.839 -23.162 1.00 77.31 83 PHE A CA 1
ATOM 666 C C . PHE A 1 83 ? -6.537 -13.792 -23.811 1.00 77.31 83 PHE A C 1
ATOM 668 O O . PHE A 1 83 ? -6.779 -14.559 -24.730 1.00 77.31 83 PHE A O 1
ATOM 675 N N . CYS A 1 84 ? -7.438 -12.908 -23.376 1.00 79.00 84 CYS A N 1
ATOM 676 C CA . CYS A 1 84 ? -8.755 -12.760 -24.008 1.00 79.00 84 CYS A CA 1
ATOM 677 C C . CYS A 1 84 ? -8.718 -11.914 -25.292 1.00 79.00 84 CYS A C 1
ATOM 679 O O . CYS A 1 84 ? -9.743 -11.793 -25.959 1.00 79.00 84 CYS A O 1
ATOM 681 N N . SER A 1 85 ? -7.581 -11.284 -25.609 1.00 72.06 85 SER A N 1
ATOM 682 C CA . SER A 1 85 ? -7.371 -10.541 -26.860 1.00 72.06 85 SER A CA 1
ATOM 683 C C . SER A 1 85 ? -6.582 -11.322 -27.922 1.00 72.06 85 SER A C 1
ATOM 685 O O . SER A 1 85 ? -6.384 -10.794 -29.018 1.00 72.06 85 SER A O 1
ATOM 687 N N . MET A 1 86 ? -6.160 -12.556 -27.616 1.00 58.84 86 MET A N 1
ATOM 688 C CA . MET A 1 86 ? -5.594 -13.536 -28.558 1.00 58.84 86 MET A CA 1
ATOM 689 C C . MET A 1 86 ? -6.666 -14.527 -29.009 1.00 58.84 86 MET A C 1
ATOM 691 O O . MET A 1 86 ? -6.612 -14.922 -30.194 1.00 58.84 86 MET A O 1
#

Organism: Setaria italica (NCBI:txid4555)

Foldseek 3Di:
DDPCVVQVWDCVVPDPVCLVVGDHDPVDPPVCRVVVSVVLVVLVVVQVVCCVVVVPDRDPVVSVVVVVVVVVVVVVVVVCVVVVVD

pLDDT: mean 85.34, std 7.94, range [58.84, 95.12]

Radius of gyration: 15.44 Å; chains: 1; bounding box: 33×32×44 Å

Secondary structure (DSSP, 8-state):
--HHHHTT---TT--GGGGGGSPPPTTS-HHHHHHHHHHHHHHHHHHHHHHHHHTPPP-HHHHHHHHHHHHHHHHHHHHHHHHTT-